Protein AF-A0A9P8IX43-F1 (afdb_monomer_lite)

Radius of gyration: 14.3 Å; chains: 1; bounding box: 35×28×41 Å

Structure (mmCIF, N/CA/C/O backbone):
data_AF-A0A9P8IX43-F1
#
_entry.id   AF-A0A9P8IX43-F1
#
loop_
_atom_site.group_PDB
_atom_site.id
_atom_site.type_symbol
_atom_site.label_atom_id
_atom_site.label_alt_id
_atom_site.label_comp_id
_atom_site.label_asym_id
_atom_site.label_entity_id
_atom_site.label_seq_id
_atom_site.pdbx_PDB_ins_code
_atom_site.Cartn_x
_atom_site.Cartn_y
_atom_site.Cartn_z
_atom_site.occupancy
_atom_site.B_iso_or_equiv
_atom_site.auth_seq_id
_atom_site.auth_comp_id
_atom_site.auth_asym_id
_atom_site.auth_atom_id
_atom_site.pdbx_PDB_model_num
ATOM 1 N N . MET A 1 1 ? 19.193 -0.678 25.151 1.00 37.88 1 MET A N 1
ATOM 2 C CA . MET A 1 1 ? 19.252 -0.295 23.727 1.00 37.88 1 MET A CA 1
ATOM 3 C C . MET A 1 1 ? 18.610 -1.418 22.921 1.00 37.88 1 MET A C 1
ATOM 5 O O . MET A 1 1 ? 19.338 -2.172 22.315 1.00 37.88 1 MET A O 1
ATOM 9 N N . ASP A 1 2 ? 17.284 -1.596 22.981 1.00 36.97 2 ASP A N 1
ATOM 10 C CA . ASP A 1 2 ? 16.592 -2.716 22.297 1.00 36.97 2 ASP A CA 1
ATOM 11 C C . ASP A 1 2 ? 15.068 -2.488 22.247 1.00 36.97 2 ASP A C 1
ATOM 13 O O . ASP A 1 2 ? 14.264 -3.309 22.683 1.00 36.97 2 ASP A O 1
ATOM 17 N N . SER A 1 3 ? 14.618 -1.315 21.800 1.00 32.97 3 SER A N 1
ATOM 18 C CA . SER A 1 3 ? 13.178 -1.013 21.814 1.00 32.97 3 SER A CA 1
ATOM 19 C C . SER A 1 3 ? 12.761 -0.137 20.646 1.00 32.97 3 SER A C 1
ATOM 21 O O . SER A 1 3 ? 12.361 1.003 20.834 1.00 32.97 3 SER A O 1
ATOM 23 N N . MET A 1 4 ? 12.856 -0.669 19.425 1.00 35.72 4 MET A N 1
ATOM 24 C CA . MET A 1 4 ? 12.025 -0.165 18.323 1.00 35.72 4 MET A CA 1
ATOM 25 C C . MET A 1 4 ? 11.835 -1.164 17.171 1.00 35.72 4 MET A C 1
ATOM 27 O O . MET A 1 4 ? 11.733 -0.783 16.011 1.00 35.72 4 MET A O 1
ATOM 31 N N . ARG A 1 5 ? 11.735 -2.464 17.476 1.00 47.03 5 ARG A N 1
ATOM 32 C CA . ARG A 1 5 ? 11.097 -3.408 16.549 1.00 47.03 5 ARG A CA 1
ATOM 33 C C . ARG A 1 5 ? 9.592 -3.251 16.737 1.00 47.03 5 ARG A C 1
ATOM 35 O O . ARG A 1 5 ? 9.024 -3.887 17.618 1.00 47.03 5 ARG A O 1
ATOM 42 N N . LYS A 1 6 ? 8.953 -2.352 15.980 1.00 54.94 6 LYS A N 1
ATOM 43 C CA . LYS A 1 6 ? 7.488 -2.364 15.866 1.00 54.94 6 LYS A CA 1
ATOM 44 C C . LYS A 1 6 ? 7.116 -3.726 15.288 1.00 54.94 6 LYS A C 1
ATOM 46 O O . LYS A 1 6 ? 7.449 -4.034 14.150 1.00 54.94 6 LYS A O 1
ATOM 51 N N . GLN A 1 7 ? 6.561 -4.568 16.147 1.00 62.84 7 GLN A N 1
ATOM 52 C CA . GLN A 1 7 ? 6.160 -5.928 15.838 1.00 62.84 7 GLN A CA 1
ATOM 53 C C . GLN A 1 7 ? 5.133 -5.862 14.705 1.00 62.84 7 GLN A C 1
ATOM 55 O O . GLN A 1 7 ? 4.161 -5.116 14.799 1.00 62.84 7 GLN A O 1
ATOM 60 N N . PHE A 1 8 ? 5.393 -6.574 13.608 1.00 74.25 8 PHE A N 1
ATOM 61 C CA . PHE A 1 8 ? 4.374 -6.799 12.592 1.00 74.25 8 PHE A CA 1
ATOM 62 C C . PHE A 1 8 ? 3.177 -7.467 13.272 1.00 74.25 8 PHE A C 1
ATOM 64 O O . PHE A 1 8 ? 3.356 -8.476 13.956 1.00 74.25 8 PHE A O 1
ATOM 71 N N . ASP A 1 9 ? 1.994 -6.889 13.093 1.00 80.31 9 ASP A N 1
ATOM 72 C CA . ASP A 1 9 ? 0.742 -7.479 13.546 1.00 80.31 9 ASP A CA 1
ATOM 73 C C . ASP A 1 9 ? 0.010 -8.035 12.327 1.00 80.31 9 ASP A C 1
ATOM 75 O O . ASP A 1 9 ? -0.197 -7.315 11.343 1.00 80.31 9 ASP A O 1
ATOM 79 N N . GLN A 1 10 ? -0.296 -9.328 12.365 1.00 85.56 10 GLN A N 1
ATOM 80 C CA . GLN A 1 10 ? -1.000 -10.015 11.289 1.00 85.56 10 GLN A CA 1
ATOM 81 C C . GLN A 1 10 ? -2.497 -9.720 11.409 1.00 85.56 10 GLN A C 1
ATOM 83 O O . GLN A 1 10 ? -3.023 -9.644 12.512 1.00 85.56 10 GLN A O 1
ATOM 88 N N . ASP A 1 11 ? -3.185 -9.564 10.278 1.00 90.94 11 ASP A N 1
ATOM 89 C CA . ASP A 1 11 ? -4.622 -9.269 10.213 1.00 90.94 11 ASP A CA 1
ATOM 90 C C . ASP A 1 11 ? -5.036 -7.892 10.765 1.00 90.94 11 ASP A C 1
ATOM 92 O O . ASP A 1 11 ? -6.224 -7.608 10.937 1.00 90.94 11 ASP A O 1
ATOM 96 N N . LEU A 1 12 ? -4.077 -6.986 10.964 1.00 92.31 12 LEU A N 1
ATOM 97 C CA . LEU A 1 12 ? -4.349 -5.595 11.302 1.00 92.31 12 LEU A CA 1
ATOM 98 C C . LEU A 1 12 ? -4.974 -4.874 10.101 1.00 92.31 12 LEU A C 1
ATOM 100 O O . LEU A 1 12 ? -4.434 -4.892 8.994 1.00 92.31 12 LEU A O 1
ATOM 104 N N . LEU A 1 13 ? -6.094 -4.186 10.332 1.00 94.38 13 LEU A N 1
ATOM 105 C CA . LEU A 1 13 ? -6.763 -3.374 9.319 1.00 94.38 13 LEU A CA 1
ATOM 106 C C . LEU A 1 13 ? -6.251 -1.927 9.353 1.00 94.38 13 LEU A C 1
ATOM 108 O O . LEU A 1 13 ? -6.585 -1.153 10.249 1.00 94.38 13 LEU A O 1
ATOM 112 N N . LEU A 1 14 ? -5.472 -1.551 8.343 1.00 93.56 14 LEU A N 1
ATOM 113 C CA . LEU A 1 14 ? -4.960 -0.198 8.141 1.00 93.56 14 LEU A CA 1
ATOM 114 C C . LEU A 1 14 ? -5.930 0.626 7.295 1.00 93.56 14 LEU A C 1
ATOM 116 O O . LEU A 1 14 ? -6.479 0.126 6.311 1.00 93.56 14 LEU A O 1
ATOM 120 N N . ASP A 1 15 ? -6.143 1.882 7.691 1.00 94.50 15 ASP A N 1
ATOM 121 C CA . ASP A 1 15 ? -7.042 2.837 7.018 1.00 94.50 15 ASP A CA 1
ATOM 122 C C . ASP A 1 15 ? -8.466 2.288 6.757 1.00 94.50 15 ASP A C 1
ATOM 124 O O . ASP A 1 15 ? -9.162 2.655 5.813 1.00 94.50 15 ASP A O 1
ATOM 128 N N . GLY A 1 16 ? -8.903 1.305 7.556 1.00 94.50 16 GLY A N 1
ATOM 129 C CA . GLY A 1 16 ? -10.172 0.605 7.330 1.00 94.50 16 GLY A CA 1
ATOM 130 C C . GLY A 1 16 ? -10.255 -0.159 5.995 1.00 94.50 16 GLY A C 1
ATOM 131 O O . GLY A 1 16 ? -11.355 -0.526 5.577 1.00 94.50 16 GLY A O 1
ATOM 132 N N . ARG A 1 17 ? -9.130 -0.374 5.296 1.00 96.81 17 ARG A N 1
ATOM 133 C CA . ARG A 1 17 ? -9.098 -0.878 3.913 1.00 96.81 17 ARG A CA 1
ATOM 134 C C . ARG A 1 17 ? -8.050 -1.957 3.650 1.00 96.81 17 ARG A C 1
ATOM 136 O O . ARG A 1 17 ? -8.302 -2.832 2.824 1.00 96.81 17 ARG A O 1
ATOM 143 N N . TYR A 1 18 ? -6.894 -1.904 4.298 1.00 97.31 18 TYR A N 1
ATOM 144 C CA . TYR A 1 18 ? -5.774 -2.791 3.990 1.00 97.31 18 TYR A CA 1
ATOM 145 C C . TYR A 1 18 ? -5.488 -3.734 5.152 1.00 97.31 18 TYR A C 1
ATOM 147 O O . TYR A 1 18 ? -5.034 -3.297 6.204 1.00 97.31 18 TYR A O 1
ATOM 155 N N . GLN A 1 19 ? -5.753 -5.024 4.965 1.00 97.38 19 GLN A N 1
ATOM 156 C CA . GLN A 1 19 ? -5.471 -6.058 5.960 1.00 97.38 19 GLN A CA 1
ATOM 157 C C . GLN A 1 19 ? -4.036 -6.560 5.798 1.00 97.38 19 GLN A C 1
ATOM 159 O O . GLN A 1 19 ? -3.674 -7.026 4.718 1.00 97.38 19 GLN A O 1
ATOM 164 N N . THR A 1 20 ? -3.219 -6.482 6.846 1.00 95.62 20 THR A N 1
ATOM 165 C CA . THR A 1 20 ? -1.842 -6.994 6.832 1.00 95.62 20 THR A CA 1
ATOM 166 C C . THR A 1 20 ? -1.813 -8.524 6.767 1.00 95.62 20 THR A C 1
ATOM 168 O O . THR A 1 20 ? -2.570 -9.202 7.455 1.00 95.62 20 THR A O 1
ATOM 171 N N . LEU A 1 21 ? -0.926 -9.088 5.943 1.00 95.44 21 LEU A N 1
ATOM 172 C CA . LEU A 1 21 ? -0.825 -10.536 5.722 1.00 95.44 21 LEU A CA 1
ATOM 173 C C . LEU A 1 21 ? 0.494 -11.111 6.234 1.00 95.44 21 LEU A C 1
ATOM 175 O O . LEU A 1 21 ? 0.504 -12.068 7.002 1.00 95.44 21 LEU A O 1
ATOM 179 N N . SER A 1 22 ? 1.619 -10.536 5.815 1.00 94.06 22 SER A N 1
ATOM 180 C CA . SER A 1 22 ? 2.942 -11.013 6.218 1.00 94.06 22 SER A CA 1
ATOM 181 C C . SER A 1 22 ? 4.003 -9.925 6.066 1.00 94.06 22 SER A C 1
ATOM 183 O O . SER A 1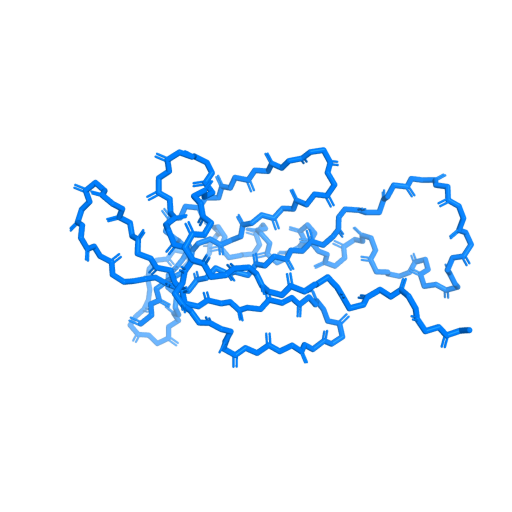 22 ? 3.875 -9.054 5.204 1.00 94.06 22 SER A O 1
ATOM 185 N N . PRO A 1 23 ? 5.082 -9.947 6.863 1.00 92.62 23 PRO A N 1
ATOM 186 C CA . PRO A 1 23 ? 6.218 -9.068 6.630 1.00 92.62 23 PRO A CA 1
ATOM 187 C C . PRO A 1 23 ? 6.950 -9.492 5.348 1.00 92.62 23 PRO A C 1
ATOM 189 O O . PRO A 1 23 ? 7.183 -10.678 5.121 1.00 92.62 23 PRO A O 1
ATOM 192 N N . LEU A 1 24 ? 7.341 -8.520 4.525 1.00 90.44 24 LEU A N 1
ATOM 193 C CA . LEU A 1 24 ? 8.160 -8.737 3.327 1.00 90.44 24 LEU A CA 1
ATOM 194 C C . LEU A 1 24 ? 9.610 -8.331 3.571 1.00 90.44 24 LEU A C 1
ATOM 196 O O . LEU A 1 24 ? 10.533 -9.030 3.162 1.00 90.44 24 LEU A O 1
ATOM 200 N N . ASN A 1 25 ? 9.821 -7.190 4.230 1.00 84.38 25 ASN A N 1
ATOM 201 C CA . ASN A 1 25 ? 11.158 -6.687 4.511 1.00 84.38 25 ASN A CA 1
ATOM 202 C C . ASN A 1 25 ? 11.173 -5.800 5.761 1.00 84.38 25 ASN A C 1
ATOM 204 O O . ASN A 1 25 ? 10.189 -5.140 6.096 1.00 84.38 25 ASN A O 1
ATOM 208 N N . HIS A 1 26 ? 12.319 -5.761 6.429 1.00 77.00 26 HIS A N 1
A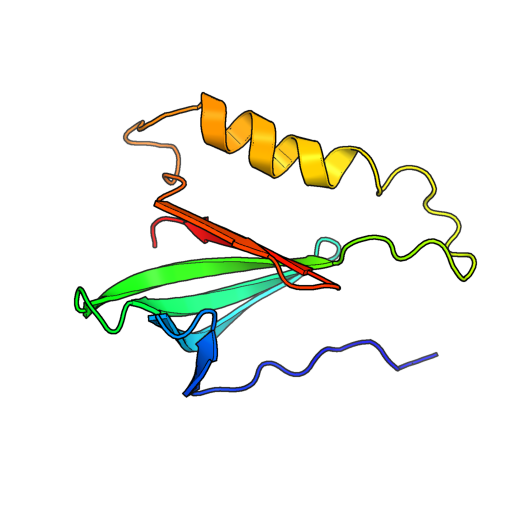TOM 209 C CA . HIS A 1 26 ? 12.596 -4.864 7.536 1.00 77.00 26 HIS A CA 1
ATOM 210 C C . HIS A 1 26 ? 14.018 -4.318 7.379 1.00 77.00 26 HIS A C 1
ATOM 212 O O . HIS A 1 26 ? 14.998 -5.015 7.648 1.00 77.00 26 HIS A O 1
ATOM 218 N N . GLY A 1 27 ? 14.127 -3.061 6.953 1.00 68.00 27 GLY A N 1
ATOM 219 C CA . GLY A 1 27 ? 15.403 -2.390 6.714 1.00 68.00 27 GLY A CA 1
ATOM 220 C C . GLY A 1 27 ? 15.568 -1.124 7.549 1.00 68.00 27 GLY A C 1
ATOM 221 O O . GLY A 1 27 ? 14.700 -0.746 8.333 1.00 68.00 27 GLY A O 1
ATOM 222 N N . SER A 1 28 ? 16.677 -0.422 7.328 1.00 67.19 28 SER A N 1
ATOM 223 C CA . SER A 1 28 ? 17.005 0.852 7.989 1.00 67.19 28 SER A CA 1
ATOM 224 C C . SER A 1 28 ? 15.959 1.954 7.759 1.00 67.19 28 SER A C 1
ATOM 226 O O . SER A 1 28 ? 15.887 2.912 8.525 1.00 67.19 28 SER A O 1
ATOM 228 N N . PHE A 1 29 ? 15.159 1.823 6.698 1.00 66.69 29 PHE A N 1
ATOM 229 C CA . PHE A 1 29 ? 14.212 2.834 6.221 1.00 66.69 29 PHE A CA 1
ATOM 230 C C . PHE A 1 29 ? 12.751 2.544 6.590 1.00 66.69 29 PHE A C 1
ATOM 232 O O . PHE A 1 29 ? 11.873 3.323 6.231 1.00 66.69 29 PHE A O 1
ATOM 239 N N . GLY A 1 30 ? 12.482 1.447 7.302 1.00 74.69 30 GLY A N 1
ATOM 240 C CA . GLY A 1 30 ? 11.133 1.069 7.716 1.00 74.69 30 GLY A CA 1
ATOM 241 C C . GLY A 1 30 ? 10.798 -0.391 7.433 1.00 74.69 30 GLY A C 1
ATOM 242 O O . GLY A 1 30 ? 11.662 -1.210 7.102 1.00 74.69 30 GLY A O 1
ATOM 243 N N . MET A 1 31 ? 9.512 -0.704 7.581 1.00 85.81 31 MET A N 1
ATOM 244 C CA . MET A 1 31 ? 8.965 -2.047 7.409 1.00 85.81 31 MET A CA 1
ATOM 245 C C . MET A 1 31 ? 8.093 -2.097 6.160 1.00 85.81 31 MET A C 1
ATOM 247 O O . MET A 1 31 ? 7.269 -1.211 5.942 1.00 85.81 31 MET A O 1
ATOM 251 N N . VAL A 1 32 ? 8.261 -3.151 5.367 1.00 91.06 32 VAL A N 1
ATOM 252 C CA . VAL A 1 32 ? 7.410 -3.460 4.217 1.00 91.06 32 VAL A CA 1
ATOM 253 C C . VAL A 1 32 ? 6.664 -4.746 4.518 1.00 91.06 32 VAL A C 1
ATOM 255 O O . VAL A 1 32 ? 7.270 -5.728 4.951 1.00 91.06 32 VAL A O 1
ATOM 258 N N . PHE A 1 33 ? 5.361 -4.760 4.284 1.00 93.94 33 PHE A N 1
ATOM 259 C CA . PHE A 1 33 ? 4.530 -5.940 4.482 1.00 93.94 33 PHE A CA 1
ATOM 260 C C . PHE A 1 33 ? 3.549 -6.124 3.333 1.00 93.94 33 PHE A C 1
ATOM 262 O O . PHE A 1 33 ? 3.134 -5.171 2.678 1.00 93.94 33 PHE A O 1
ATOM 269 N N . LEU A 1 34 ? 3.196 -7.380 3.097 1.00 96.81 34 LEU A N 1
ATOM 270 C CA . LEU A 1 34 ? 2.134 -7.776 2.201 1.00 96.81 34 LEU A CA 1
ATOM 271 C C . LEU A 1 34 ? 0.802 -7.453 2.870 1.00 96.81 34 LEU A C 1
ATOM 273 O O . LEU A 1 34 ? 0.620 -7.721 4.060 1.00 96.81 34 LEU A O 1
ATOM 277 N N . ALA A 1 35 ? -0.132 -6.905 2.109 1.00 97.75 35 ALA A N 1
ATOM 278 C CA . ALA A 1 35 ? -1.475 -6.617 2.569 1.00 97.75 35 ALA A CA 1
ATOM 279 C C . ALA A 1 35 ? -2.511 -6.943 1.491 1.00 97.75 35 ALA A C 1
ATOM 281 O O . ALA A 1 35 ? -2.197 -7.102 0.310 1.00 97.75 35 ALA A O 1
ATOM 282 N N . LYS A 1 36 ? -3.769 -7.033 1.910 1.00 98.06 36 LYS A N 1
ATOM 283 C CA . LYS A 1 36 ? -4.921 -7.225 1.037 1.00 98.06 36 LYS A CA 1
ATOM 284 C C . LYS A 1 36 ? -5.841 -6.020 1.114 1.00 98.06 36 LYS A C 1
ATOM 286 O O . LYS A 1 36 ? -6.265 -5.626 2.198 1.00 98.06 36 LYS A O 1
ATOM 291 N N . ASN A 1 37 ? -6.183 -5.453 -0.034 1.00 97.69 37 ASN A N 1
ATOM 292 C CA . ASN A 1 37 ? -7.232 -4.452 -0.136 1.00 97.69 37 ASN A CA 1
ATOM 293 C C . ASN A 1 37 ? -8.591 -5.141 0.007 1.00 97.69 37 ASN A C 1
ATOM 295 O O . ASN A 1 37 ? -9.061 -5.792 -0.924 1.00 97.69 37 ASN A O 1
ATOM 299 N N . VAL A 1 38 ? -9.245 -4.992 1.157 1.00 97.12 38 VAL A N 1
ATOM 300 C CA . VAL A 1 38 ? -10.485 -5.729 1.465 1.00 97.12 38 VAL A CA 1
ATOM 301 C C . VAL A 1 38 ? -11.661 -5.326 0.571 1.00 97.12 38 VAL A C 1
ATOM 303 O O . VAL A 1 38 ? -12.656 -6.039 0.505 1.00 97.12 38 VAL A O 1
ATOM 306 N N . LYS A 1 39 ? -11.561 -4.185 -0.126 1.00 96.44 39 LYS A N 1
ATOM 307 C CA . LYS A 1 39 ? -12.602 -3.700 -1.043 1.00 96.44 39 LYS A CA 1
ATOM 308 C C . LYS A 1 39 ? -12.476 -4.283 -2.449 1.00 96.44 39 LYS A C 1
ATOM 310 O O . LYS A 1 39 ? -13.489 -4.469 -3.112 1.00 96.44 39 LYS A O 1
ATOM 315 N N . THR A 1 40 ? -11.251 -4.513 -2.921 1.00 96.81 40 THR A N 1
ATOM 316 C CA . THR A 1 40 ? -10.977 -4.944 -4.306 1.00 96.81 40 THR A CA 1
ATOM 317 C C . THR A 1 40 ? -10.416 -6.357 -4.401 1.00 96.81 40 THR A C 1
ATOM 319 O O . THR A 1 40 ? -10.192 -6.844 -5.502 1.00 96.81 40 THR A O 1
ATOM 322 N N . ASP A 1 41 ? -10.156 -6.995 -3.261 1.00 96.75 41 ASP A N 1
ATOM 323 C CA . ASP A 1 41 ? -9.457 -8.274 -3.130 1.00 96.75 41 ASP A CA 1
ATOM 324 C C . ASP A 1 41 ? -7.991 -8.262 -3.608 1.00 96.75 41 ASP A C 1
ATOM 326 O O . ASP A 1 41 ? -7.312 -9.284 -3.544 1.00 96.75 41 ASP A O 1
ATOM 330 N N . ALA A 1 42 ? -7.473 -7.105 -4.035 1.00 97.38 42 ALA A N 1
ATOM 331 C CA . ALA A 1 42 ? -6.127 -6.974 -4.578 1.00 97.38 42 ALA A CA 1
ATOM 332 C C . ALA A 1 42 ? -5.050 -7.144 -3.498 1.00 97.38 42 ALA A C 1
ATOM 334 O O . ALA A 1 42 ? -5.135 -6.559 -2.414 1.00 97.38 42 ALA A O 1
ATOM 335 N N . THR A 1 43 ? -4.008 -7.904 -3.823 1.00 98.06 43 THR A N 1
ATOM 336 C CA . THR A 1 43 ? -2.783 -7.993 -3.027 1.00 98.06 43 THR A CA 1
ATOM 337 C C . THR A 1 43 ? -1.882 -6.800 -3.333 1.00 98.06 43 THR A C 1
ATOM 339 O O . THR A 1 43 ? -1.720 -6.427 -4.489 1.00 98.06 43 THR A O 1
ATOM 342 N N . VAL A 1 44 ? -1.326 -6.186 -2.290 1.00 97.81 44 VAL A N 1
ATOM 343 C CA . VAL A 1 44 ? -0.467 -4.998 -2.377 1.00 97.81 44 VAL A CA 1
ATOM 344 C C . VAL A 1 44 ? 0.700 -5.124 -1.404 1.00 97.81 44 VAL A C 1
ATOM 346 O O . VAL A 1 44 ? 0.606 -5.839 -0.404 1.00 97.81 44 VAL A O 1
ATOM 349 N N . ALA A 1 45 ? 1.782 -4.394 -1.653 1.00 96.88 45 ALA A N 1
ATOM 350 C CA . ALA A 1 45 ? 2.824 -4.174 -0.661 1.00 96.88 45 ALA A CA 1
ATOM 351 C C . ALA A 1 45 ? 2.621 -2.805 -0.011 1.00 96.88 45 ALA A C 1
ATOM 353 O O . ALA A 1 45 ? 2.272 -1.830 -0.673 1.00 96.88 45 ALA A O 1
ATOM 354 N N . ILE A 1 46 ? 2.827 -2.724 1.300 1.00 95.25 46 ILE A N 1
ATOM 355 C CA . ILE A 1 46 ? 2.725 -1.474 2.047 1.00 95.25 46 ILE A CA 1
ATOM 356 C C . ILE A 1 46 ? 4.049 -1.210 2.740 1.00 95.25 46 ILE A C 1
ATOM 358 O O . ILE A 1 46 ? 4.497 -2.002 3.572 1.00 95.25 46 ILE A O 1
ATOM 362 N N . LYS A 1 47 ? 4.666 -0.079 2.401 1.00 91.94 47 LYS A N 1
ATOM 363 C CA . LYS A 1 47 ? 5.858 0.435 3.074 1.00 91.94 47 LYS A CA 1
ATOM 364 C C . LYS A 1 47 ? 5.435 1.431 4.146 1.00 91.94 47 LYS A C 1
ATOM 366 O O . LYS A 1 47 ? 4.774 2.421 3.851 1.00 91.94 47 LYS A O 1
ATOM 371 N N . CYS A 1 48 ? 5.824 1.166 5.387 1.00 88.19 48 CYS A N 1
ATOM 372 C CA . CYS A 1 48 ? 5.588 2.035 6.533 1.00 88.19 48 CYS A CA 1
ATOM 373 C C . CYS A 1 48 ? 6.848 2.843 6.854 1.00 88.19 48 CYS A C 1
ATOM 375 O O . CYS A 1 48 ? 7.909 2.277 7.136 1.00 88.19 48 CYS A O 1
ATOM 377 N N . ILE A 1 49 ? 6.703 4.166 6.843 1.00 83.75 49 ILE A N 1
ATOM 378 C CA . ILE A 1 49 ? 7.765 5.142 7.066 1.00 83.75 49 ILE A CA 1
ATOM 379 C C . ILE A 1 49 ? 7.439 5.940 8.330 1.00 83.75 49 ILE A C 1
ATOM 381 O O . ILE A 1 49 ? 6.340 6.464 8.475 1.00 83.75 49 ILE A O 1
ATOM 385 N N . ILE A 1 50 ? 8.387 6.042 9.265 1.00 77.62 50 ILE A N 1
ATOM 386 C CA . ILE A 1 50 ? 8.196 6.773 10.529 1.00 77.62 50 ILE A CA 1
ATOM 387 C C . ILE A 1 50 ? 8.403 8.277 10.298 1.00 77.62 50 ILE A C 1
ATOM 389 O O . ILE A 1 50 ? 9.465 8.690 9.813 1.00 77.62 50 ILE A O 1
ATOM 393 N N . LYS A 1 51 ? 7.423 9.089 10.710 1.00 76.19 51 LYS A N 1
ATOM 394 C CA . LYS A 1 51 ? 7.518 10.553 10.746 1.00 76.19 51 LYS A CA 1
ATOM 395 C C . LYS A 1 51 ? 8.426 10.976 11.899 1.00 76.19 51 LYS A C 1
ATOM 397 O O . LYS A 1 51 ? 8.241 10.531 13.033 1.00 76.19 51 LYS A O 1
ATOM 402 N N . SER A 1 52 ? 9.409 11.832 11.620 1.00 68.31 52 SER A N 1
ATOM 403 C CA . SER A 1 52 ? 10.261 12.410 12.664 1.00 68.31 52 SER A CA 1
ATOM 404 C C . SER A 1 52 ? 9.405 13.312 13.553 1.00 68.31 52 SER A C 1
ATOM 406 O O . SER A 1 52 ? 9.055 14.427 13.178 1.00 68.31 52 SER A O 1
ATOM 408 N N . SER A 1 53 ? 9.003 12.802 14.714 1.00 53.94 53 SER A N 1
ATOM 409 C CA . SER A 1 53 ? 8.364 13.616 15.745 1.00 53.94 53 SER A CA 1
ATOM 410 C C . SER A 1 53 ? 9.492 14.411 16.397 1.00 53.94 53 SER A C 1
ATOM 412 O O . SER A 1 53 ? 10.457 13.805 16.843 1.00 53.94 53 SER A O 1
ATOM 414 N N . GLY A 1 54 ? 9.430 15.744 16.384 1.00 50.50 54 GLY A N 1
ATOM 415 C CA . GLY A 1 54 ? 10.530 16.655 16.744 1.00 50.50 54 GLY A CA 1
ATOM 416 C C . GLY A 1 54 ? 11.009 16.636 18.206 1.00 50.50 54 GLY A C 1
ATOM 417 O O . GLY A 1 54 ? 11.361 17.683 18.739 1.00 50.50 54 GLY A O 1
ATOM 418 N N . SER A 1 55 ? 11.034 15.484 18.871 1.00 45.88 55 SER A N 1
ATOM 419 C CA . SER A 1 55 ? 11.606 15.304 20.197 1.00 45.88 55 SER A CA 1
ATOM 420 C C . SER A 1 55 ? 12.504 14.066 20.206 1.00 45.88 55 SER A C 1
ATOM 422 O O . SER A 1 55 ? 12.089 12.982 19.810 1.00 45.88 55 SER A O 1
ATOM 424 N N . GLU A 1 56 ? 13.727 14.280 20.689 1.00 43.94 56 GLU A N 1
ATOM 425 C CA . GLU A 1 56 ? 14.746 13.284 21.049 1.00 43.94 56 GLU A CA 1
ATOM 426 C C . GLU A 1 56 ? 15.698 12.819 19.928 1.00 43.94 56 GLU A C 1
ATOM 428 O O . GLU A 1 56 ? 15.592 11.753 19.328 1.00 43.94 56 GLU A O 1
ATOM 433 N N . THR A 1 57 ? 16.711 13.665 19.703 1.00 42.59 57 THR A N 1
ATOM 434 C CA . THR A 1 57 ? 18.135 13.279 19.615 1.00 42.59 57 THR A CA 1
ATOM 435 C C . THR A 1 57 ? 18.441 11.929 18.957 1.00 42.59 57 THR A C 1
ATOM 437 O O . THR A 1 57 ? 19.011 11.034 19.579 1.00 42.59 57 THR A O 1
ATOM 440 N N . CYS A 1 58 ? 18.151 11.800 17.666 1.00 40.72 58 CYS A N 1
ATOM 441 C CA . CYS A 1 58 ? 18.889 10.882 16.803 1.00 40.72 58 CYS A CA 1
ATOM 442 C C . CYS A 1 58 ? 19.857 11.724 15.957 1.00 40.72 58 CYS A C 1
ATOM 444 O O . CYS A 1 58 ? 19.409 12.688 15.335 1.00 40.72 58 CYS A O 1
ATOM 446 N N . PRO A 1 59 ? 21.166 11.409 15.899 1.00 38.91 59 PRO A N 1
ATOM 447 C CA . PRO A 1 59 ? 22.176 12.189 15.169 1.00 38.91 59 PRO A CA 1
ATOM 448 C C . PRO A 1 59 ? 22.062 12.039 13.639 1.00 38.91 59 PRO A C 1
ATOM 450 O O . PRO A 1 59 ? 23.046 12.103 12.911 1.00 38.91 59 PRO A O 1
ATOM 453 N N . THR A 1 60 ? 20.850 11.835 13.135 1.00 43.47 60 THR A N 1
ATOM 454 C CA . THR A 1 60 ? 20.528 11.654 11.724 1.00 43.47 60 THR A CA 1
ATOM 455 C C . THR A 1 60 ? 19.579 12.769 11.303 1.00 43.47 60 THR A C 1
ATOM 457 O O . THR A 1 60 ? 18.490 12.531 10.794 1.00 43.47 60 THR A O 1
ATOM 460 N N . ALA A 1 61 ? 20.019 14.015 11.491 1.00 41.88 61 ALA A N 1
ATOM 461 C CA . ALA A 1 61 ? 19.374 15.218 10.955 1.00 41.88 61 ALA A CA 1
ATOM 462 C C . ALA A 1 61 ? 19.328 15.254 9.405 1.00 41.88 61 ALA A C 1
ATOM 464 O O . ALA A 1 61 ? 18.890 16.238 8.828 1.00 41.88 61 ALA A O 1
ATOM 465 N N . ILE A 1 62 ? 19.764 14.175 8.746 1.00 45.34 62 ILE A N 1
ATOM 466 C CA . ILE A 1 62 ? 19.730 13.955 7.296 1.00 45.34 62 ILE A CA 1
ATOM 467 C C . ILE A 1 62 ? 18.475 13.147 6.888 1.00 45.34 62 ILE A C 1
ATOM 469 O O . ILE A 1 62 ? 18.035 13.232 5.758 1.00 45.34 62 ILE A O 1
ATOM 473 N N . ALA A 1 63 ? 17.820 12.413 7.800 1.00 45.38 63 ALA A N 1
ATOM 474 C CA . ALA A 1 63 ? 16.770 11.446 7.434 1.00 45.38 63 ALA A CA 1
ATOM 475 C C . ALA A 1 63 ? 15.334 12.007 7.356 1.00 45.38 63 ALA A C 1
ATOM 477 O O . ALA A 1 63 ? 14.391 11.233 7.176 1.00 45.38 63 ALA A O 1
ATOM 478 N N . VAL A 1 64 ? 15.142 13.311 7.583 1.00 47.53 64 VAL A N 1
ATOM 479 C CA . VAL A 1 64 ? 13.800 13.924 7.632 1.00 47.53 64 VAL A CA 1
ATOM 480 C C . VAL A 1 64 ? 13.366 14.446 6.259 1.00 47.53 64 VAL A C 1
ATOM 482 O O . VAL A 1 64 ? 12.169 14.487 5.998 1.00 47.53 64 VAL A O 1
ATOM 485 N N . ASP A 1 65 ? 14.318 14.766 5.379 1.00 48.47 65 ASP A N 1
ATOM 486 C CA . ASP A 1 65 ? 14.046 15.277 4.029 1.00 48.47 65 ASP A CA 1
ATOM 487 C C . ASP A 1 65 ? 13.861 14.130 3.011 1.00 48.47 65 ASP A C 1
ATOM 489 O O . ASP A 1 65 ? 12.874 14.092 2.280 1.00 48.47 65 ASP A O 1
ATOM 493 N N . ASP A 1 66 ? 14.696 13.084 3.093 1.00 53.94 66 ASP A N 1
ATOM 494 C CA . ASP A 1 66 ? 14.688 11.934 2.164 1.00 53.94 66 ASP A CA 1
ATOM 495 C C . ASP A 1 66 ? 13.361 11.138 2.121 1.00 53.94 66 ASP A C 1
ATOM 497 O O . ASP A 1 66 ? 13.093 10.380 1.189 1.00 53.94 66 ASP A O 1
ATOM 501 N N . ARG A 1 67 ? 12.518 11.237 3.158 1.00 61.62 67 ARG A N 1
ATOM 502 C CA . ARG A 1 67 ? 11.298 10.412 3.296 1.00 61.62 67 ARG A CA 1
ATOM 503 C C . ARG A 1 67 ? 10.068 11.034 2.646 1.00 61.62 67 ARG A C 1
ATOM 505 O O . ARG A 1 67 ? 9.192 10.300 2.194 1.00 61.62 67 ARG A O 1
ATOM 512 N N . SER A 1 68 ? 10.022 12.362 2.589 1.00 67.12 68 SER A N 1
ATOM 513 C CA . SER A 1 68 ? 9.062 13.096 1.761 1.00 67.12 68 SER A CA 1
ATOM 514 C C . SER A 1 68 ? 9.419 12.929 0.284 1.00 67.12 68 SER A C 1
ATOM 516 O O . SER A 1 68 ? 8.530 12.759 -0.546 1.00 67.12 68 SER A O 1
ATOM 518 N N . GLU A 1 69 ? 10.718 12.870 -0.021 1.00 80.12 69 GLU A N 1
ATOM 519 C CA . GLU A 1 69 ? 11.231 12.698 -1.378 1.00 80.12 69 GLU A CA 1
ATOM 520 C C . GLU A 1 69 ? 10.744 11.393 -2.027 1.00 80.12 69 GLU A C 1
ATOM 522 O O . GLU A 1 69 ? 10.327 11.405 -3.180 1.00 80.12 69 GLU A O 1
ATOM 527 N N . GLU A 1 70 ? 10.713 10.270 -1.300 1.00 83.88 70 GLU A N 1
ATOM 528 C CA . GLU A 1 70 ? 10.213 9.005 -1.860 1.00 83.88 70 GLU A CA 1
ATOM 529 C C . GLU A 1 70 ? 8.743 9.104 -2.285 1.00 83.88 70 GLU A C 1
ATOM 531 O O . GLU A 1 70 ? 8.390 8.691 -3.390 1.00 83.88 70 GLU A O 1
ATOM 536 N N . LEU A 1 71 ? 7.892 9.689 -1.435 1.00 86.50 71 LEU A N 1
ATOM 537 C CA . LEU A 1 71 ? 6.487 9.911 -1.764 1.00 86.50 71 LEU A CA 1
ATOM 538 C C . LEU A 1 71 ? 6.347 10.855 -2.964 1.00 86.50 71 LEU A C 1
ATOM 540 O O . LEU A 1 71 ? 5.583 10.566 -3.889 1.00 86.50 71 LEU A O 1
ATOM 544 N N . GLU A 1 72 ? 7.078 11.970 -2.961 1.00 88.31 72 GLU A N 1
ATOM 545 C CA . GLU A 1 72 ? 7.023 12.964 -4.030 1.00 88.31 72 GLU A CA 1
ATOM 546 C C . GLU A 1 72 ? 7.512 12.389 -5.359 1.00 88.31 72 GLU A C 1
ATOM 548 O O . GLU A 1 72 ? 6.782 12.451 -6.349 1.00 88.31 72 GLU A O 1
ATOM 553 N N . ILE A 1 73 ? 8.697 11.777 -5.396 1.00 89.56 73 ILE A N 1
ATOM 554 C CA . ILE A 1 73 ? 9.254 11.158 -6.602 1.00 89.56 73 ILE A CA 1
ATOM 555 C C . ILE A 1 73 ? 8.294 10.098 -7.129 1.00 89.56 73 ILE A C 1
ATOM 557 O O . ILE A 1 73 ? 7.949 10.115 -8.311 1.00 89.56 73 ILE A O 1
ATOM 561 N N . HIS A 1 74 ? 7.832 9.185 -6.272 1.00 90.44 74 HIS A N 1
ATOM 562 C CA . HIS A 1 74 ? 7.010 8.066 -6.722 1.00 90.44 74 HIS A CA 1
ATOM 563 C C . HIS A 1 74 ? 5.651 8.527 -7.255 1.00 90.44 74 HIS A C 1
ATOM 565 O O . HIS A 1 74 ? 5.188 8.015 -8.274 1.00 90.44 74 HIS A O 1
ATOM 571 N N . SER A 1 75 ? 5.071 9.568 -6.652 1.00 88.00 75 SER A N 1
ATOM 572 C CA . SER A 1 75 ? 3.847 10.205 -7.156 1.00 88.00 75 SER A CA 1
ATOM 573 C C . SER A 1 75 ? 4.031 10.833 -8.545 1.00 88.00 75 SER A C 1
ATOM 575 O O . SER A 1 75 ? 3.083 10.866 -9.328 1.00 88.00 75 SER A O 1
ATOM 577 N N . HIS A 1 76 ? 5.239 11.300 -8.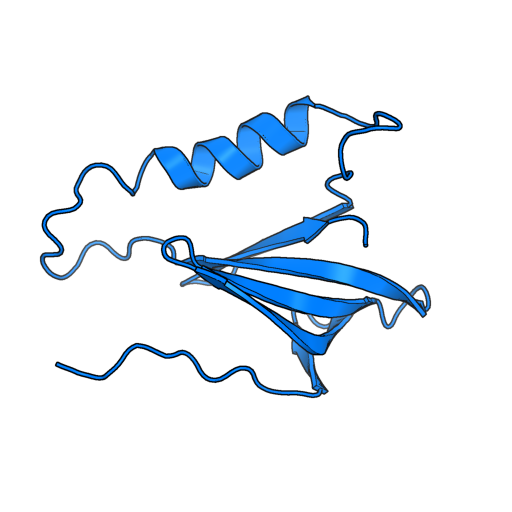884 1.00 91.31 76 HIS A N 1
ATO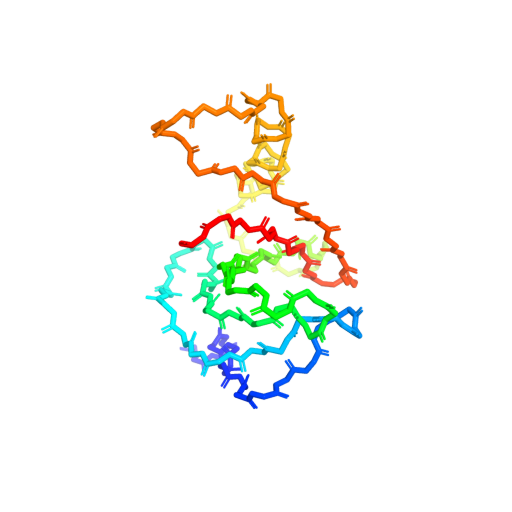M 578 C CA . HIS A 1 76 ? 5.546 11.888 -10.194 1.00 91.31 76 HIS A CA 1
ATOM 579 C C . HIS A 1 76 ? 5.954 10.862 -11.265 1.00 91.31 76 HIS A C 1
ATOM 581 O O . HIS A 1 76 ? 5.860 11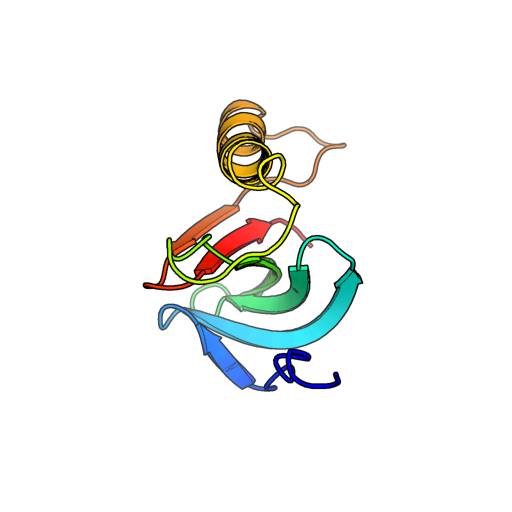.170 -12.453 1.00 91.31 76 HIS A O 1
ATOM 587 N N . LEU A 1 77 ? 6.392 9.654 -10.885 1.00 90.44 77 LEU A N 1
ATOM 588 C CA . LEU A 1 77 ? 6.844 8.624 -11.836 1.00 90.44 77 LEU A CA 1
ATOM 589 C C . LEU A 1 77 ? 5.715 8.079 -12.729 1.00 90.44 77 LEU A C 1
ATOM 591 O O . LEU A 1 77 ? 5.986 7.607 -13.835 1.00 90.44 77 LEU A O 1
ATOM 595 N N . GLY A 1 78 ? 4.460 8.158 -12.280 1.00 88.31 78 GLY A N 1
ATOM 596 C CA . GLY A 1 78 ? 3.319 7.592 -12.999 1.00 88.31 78 GLY A CA 1
ATOM 597 C C . GLY A 1 78 ? 3.398 6.064 -13.116 1.00 88.31 78 GLY A C 1
ATOM 598 O O . GLY A 1 78 ? 4.003 5.395 -12.282 1.00 88.31 78 GLY A O 1
ATOM 599 N N . SER A 1 79 ? 2.764 5.500 -14.149 1.00 91.69 79 SER A N 1
ATOM 600 C CA . SER A 1 79 ? 2.775 4.053 -14.399 1.00 91.69 79 SER A CA 1
ATOM 601 C C . SER A 1 79 ? 3.804 3.690 -15.468 1.00 91.69 79 SER A C 1
ATOM 603 O O . SER A 1 79 ? 3.811 4.267 -16.557 1.00 91.69 79 SER A O 1
ATOM 605 N N . HIS A 1 80 ? 4.658 2.711 -15.167 1.00 95.00 80 HIS A N 1
ATOM 606 C CA . HIS A 1 80 ? 5.666 2.200 -16.090 1.00 95.00 80 HIS A CA 1
ATOM 607 C C . HIS A 1 80 ? 5.833 0.682 -15.903 1.00 95.00 80 HIS A C 1
ATOM 609 O O . HIS A 1 80 ? 5.939 0.229 -14.769 1.00 95.00 80 HIS A O 1
ATOM 615 N N . PRO A 1 81 ? 5.951 -0.128 -16.973 1.00 94.56 81 PRO A N 1
ATOM 616 C CA . PRO A 1 81 ? 5.989 -1.597 -16.879 1.00 94.56 81 PRO A CA 1
ATOM 617 C C . PRO A 1 81 ? 7.178 -2.181 -16.094 1.00 94.56 81 PRO A C 1
ATOM 619 O O . PRO A 1 81 ? 7.216 -3.378 -15.828 1.00 94.56 81 PRO A O 1
ATOM 622 N N . ASN A 1 82 ? 8.180 -1.364 -15.763 1.00 95.81 82 ASN A N 1
ATOM 623 C CA . ASN A 1 82 ? 9.371 -1.778 -15.010 1.00 95.81 82 ASN A CA 1
ATOM 624 C C . ASN A 1 82 ? 9.579 -0.999 -13.705 1.00 95.81 82 ASN A C 1
ATOM 626 O O . ASN A 1 82 ? 10.653 -1.086 -13.115 1.00 95.81 82 ASN A O 1
ATOM 630 N N . ILE A 1 83 ? 8.591 -0.213 -13.280 1.00 94.19 83 ILE A N 1
ATOM 631 C CA . ILE A 1 83 ? 8.619 0.516 -12.013 1.00 94.19 83 ILE A CA 1
ATOM 632 C C . ILE A 1 83 ? 7.316 0.179 -11.301 1.00 94.19 83 ILE A C 1
ATOM 634 O O . ILE A 1 83 ? 6.247 0.385 -11.865 1.00 94.19 83 ILE A O 1
ATOM 638 N N . VAL A 1 84 ? 7.407 -0.341 -10.077 1.00 94.00 84 VAL A N 1
ATOM 639 C CA . VAL A 1 84 ? 6.215 -0.620 -9.265 1.00 94.00 84 VAL A CA 1
ATOM 640 C C . VAL A 1 84 ? 5.382 0.646 -9.132 1.00 94.00 84 VAL A C 1
ATOM 642 O O . VAL A 1 84 ? 5.927 1.713 -8.857 1.00 94.00 84 VAL A O 1
ATOM 645 N N . SER A 1 85 ? 4.074 0.554 -9.344 1.00 94.94 85 SER A N 1
ATOM 646 C CA . SER A 1 85 ? 3.210 1.735 -9.287 1.00 94.94 85 SER A CA 1
ATOM 647 C C . SER A 1 85 ? 2.860 2.096 -7.841 1.00 94.94 85 SER A C 1
ATOM 649 O O . SER A 1 85 ? 2.600 1.211 -7.022 1.00 94.94 85 SER A O 1
ATOM 651 N N . LEU A 1 86 ? 2.806 3.395 -7.533 1.00 95.38 86 LEU A N 1
ATOM 652 C CA . LEU A 1 86 ? 2.183 3.899 -6.309 1.00 95.38 86 LEU A CA 1
ATOM 653 C C . LEU A 1 86 ? 0.663 3.888 -6.502 1.00 95.38 86 LEU A C 1
ATOM 655 O O . LEU A 1 86 ? 0.143 4.553 -7.395 1.00 95.38 86 LEU A O 1
ATOM 659 N N . LEU A 1 87 ? -0.042 3.097 -5.698 1.00 95.25 87 LEU A N 1
ATOM 660 C CA . LEU A 1 87 ? -1.480 2.863 -5.840 1.00 95.25 87 LEU A CA 1
ATOM 661 C C . LEU A 1 87 ? -2.313 3.764 -4.929 1.00 95.25 87 LEU A C 1
ATOM 663 O O . LEU A 1 87 ? -3.417 4.162 -5.297 1.00 95.25 87 LEU A O 1
ATOM 667 N N . ASP A 1 88 ? -1.818 4.020 -3.720 1.00 95.19 88 ASP A N 1
ATOM 668 C CA . ASP A 1 88 ? -2.522 4.770 -2.683 1.00 95.19 88 ASP A CA 1
ATOM 669 C C . ASP A 1 88 ? -1.535 5.229 -1.605 1.00 95.19 88 ASP A C 1
ATOM 671 O O . ASP A 1 88 ? -0.459 4.642 -1.441 1.00 95.19 88 ASP A O 1
ATOM 675 N N . THR A 1 89 ? -1.905 6.254 -0.844 1.00 93.94 89 THR A N 1
ATOM 676 C CA . THR A 1 89 ? -1.107 6.754 0.277 1.00 93.94 89 THR A CA 1
ATOM 677 C C . THR A 1 89 ? -2.009 7.202 1.409 1.00 93.94 89 THR A C 1
ATOM 679 O O . THR A 1 89 ? -3.069 7.788 1.201 1.00 93.94 89 THR A O 1
ATOM 682 N N . PHE A 1 90 ? -1.592 6.913 2.635 1.00 94.12 90 PHE A N 1
ATOM 683 C CA . PHE A 1 90 ? -2.307 7.367 3.821 1.00 94.12 90 PHE A CA 1
ATOM 684 C C . PHE A 1 90 ? -1.343 7.560 4.977 1.00 94.12 90 PHE A C 1
ATOM 686 O O . PHE A 1 90 ? -0.222 7.046 4.992 1.00 94.12 90 PHE A O 1
ATOM 693 N N . GLU A 1 91 ? -1.780 8.321 5.971 1.00 90.25 91 GLU A N 1
ATOM 694 C CA . GLU A 1 91 ? -0.920 8.720 7.067 1.00 90.25 91 GLU A CA 1
ATOM 695 C C . GLU A 1 91 ? -1.623 8.612 8.414 1.00 90.25 91 GLU A C 1
ATOM 697 O O . GLU A 1 91 ? -2.830 8.790 8.546 1.00 90.25 91 GLU A O 1
ATOM 702 N N . THR A 1 92 ? -0.820 8.358 9.437 1.00 86.38 92 THR A N 1
ATOM 703 C CA . THR A 1 92 ? -1.189 8.503 10.844 1.00 86.38 92 THR A CA 1
ATOM 704 C C . THR A 1 92 ? -0.382 9.651 11.445 1.00 86.38 92 THR A C 1
ATOM 706 O O . THR A 1 92 ? 0.448 10.274 10.773 1.00 86.38 92 THR A O 1
ATOM 709 N N . GLU A 1 93 ? -0.577 9.912 12.735 1.00 83.38 93 GLU A N 1
ATOM 710 C CA . GLU A 1 93 ? 0.222 10.889 13.479 1.00 83.38 93 GLU A CA 1
ATOM 711 C C . GLU A 1 93 ? 1.731 10.597 13.391 1.00 83.38 93 GLU A C 1
ATOM 713 O O . GLU A 1 93 ? 2.538 11.512 13.248 1.00 83.38 93 GLU A O 1
ATOM 718 N N . HIS A 1 94 ? 2.117 9.317 13.399 1.00 80.62 94 HIS A N 1
ATOM 719 C CA . HIS A 1 94 ? 3.522 8.908 13.507 1.00 80.62 94 HIS A CA 1
ATOM 720 C C . HIS A 1 94 ? 4.087 8.222 12.260 1.00 80.62 94 HIS A C 1
ATOM 722 O O . HIS A 1 94 ? 5.285 7.940 12.222 1.00 80.62 94 HIS A O 1
ATOM 728 N N . HIS A 1 95 ? 3.262 7.919 11.254 1.00 84.31 95 HIS A N 1
ATOM 729 C CA . HIS A 1 95 ? 3.702 7.164 10.079 1.00 84.31 95 HIS A CA 1
ATOM 730 C C . HIS A 1 95 ? 3.054 7.643 8.790 1.00 84.31 95 HIS A C 1
ATOM 732 O O . HIS A 1 95 ? 1.886 8.026 8.793 1.00 84.31 95 HIS A O 1
ATOM 738 N N . THR A 1 96 ? 3.796 7.509 7.700 1.00 88.06 96 THR A N 1
ATOM 739 C CA . THR A 1 96 ? 3.306 7.578 6.324 1.00 88.06 96 THR A CA 1
ATOM 740 C C . THR A 1 96 ? 3.353 6.171 5.734 1.00 88.06 96 THR A C 1
ATOM 742 O O . THR A 1 96 ? 4.325 5.437 5.934 1.00 88.06 96 THR A O 1
ATOM 745 N N . TYR A 1 97 ? 2.289 5.777 5.041 1.00 92.06 97 TYR A N 1
ATOM 746 C CA . TYR A 1 97 ? 2.147 4.474 4.405 1.00 92.06 97 TYR A CA 1
ATOM 747 C C . TYR A 1 97 ? 2.050 4.653 2.892 1.00 92.06 97 TYR A C 1
ATOM 749 O O . TYR A 1 97 ? 1.172 5.362 2.399 1.00 92.06 97 TYR A O 1
ATOM 757 N N . LEU A 1 98 ? 2.944 3.986 2.165 1.00 93.75 98 LEU A N 1
ATOM 758 C CA . LEU A 1 98 ? 2.928 3.910 0.706 1.00 93.75 98 LEU A CA 1
ATOM 759 C C . LEU A 1 98 ? 2.350 2.556 0.307 1.00 93.75 98 LEU A C 1
ATOM 761 O O . LEU A 1 98 ? 2.927 1.523 0.656 1.00 93.75 98 LEU A O 1
ATOM 765 N N . VAL A 1 99 ? 1.228 2.556 -0.408 1.00 96.00 99 VAL A N 1
ATOM 766 C CA . VAL A 1 99 ? 0.633 1.344 -0.977 1.00 96.00 99 VAL A CA 1
ATOM 767 C C . VAL A 1 99 ? 1.126 1.207 -2.406 1.00 96.00 99 VAL A C 1
ATOM 769 O O . VAL A 1 99 ? 0.833 2.050 -3.252 1.00 96.00 99 VAL A O 1
ATOM 772 N N . ILE A 1 100 ? 1.865 0.141 -2.680 1.00 95.31 100 ILE A N 1
ATOM 773 C CA . ILE A 1 100 ? 2.491 -0.107 -3.976 1.00 95.31 100 ILE A CA 1
ATOM 774 C C . ILE A 1 100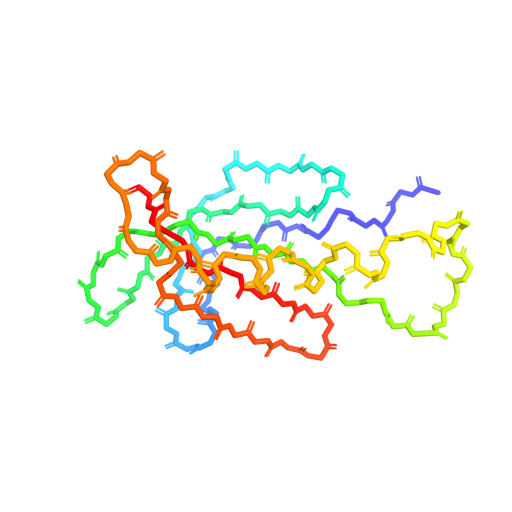 ? 2.053 -1.457 -4.544 1.00 95.31 100 ILE A C 1
ATOM 776 O O . ILE A 1 100 ? 1.594 -2.350 -3.824 1.00 95.31 100 ILE A O 1
ATOM 780 N N . GLU A 1 101 ? 2.187 -1.580 -5.858 1.00 95.50 101 GLU A N 1
ATOM 781 C CA . GLU A 1 101 ? 1.987 -2.828 -6.595 1.00 95.50 101 GLU A CA 1
ATOM 782 C C . GLU A 1 101 ? 2.852 -3.973 -6.030 1.00 95.50 101 GLU A C 1
ATOM 784 O O . GLU A 1 101 ? 3.997 -3.746 -5.624 1.00 95.50 101 GLU A O 1
ATOM 789 N N . PHE A 1 102 ? 2.286 -5.186 -5.984 1.00 93.44 102 PHE A N 1
ATOM 790 C CA . PHE A 1 102 ? 2.953 -6.418 -5.552 1.00 93.44 102 PHE A CA 1
ATOM 791 C C . PHE A 1 102 ? 2.961 -7.462 -6.667 1.00 93.44 102 PHE A C 1
ATOM 793 O O . PHE A 1 102 ? 1.889 -7.654 -7.284 1.00 93.44 102 PHE A O 1
#

Organism: Aureobasidium melanogenum (NCBI:txid46634)

Sequence (102 aa):
MDSMRKQFDQDLLLDGRYQTLSPLNHGSFGMVFLAKNVKTDATVAIKCIIKSSGSETCPTAIAVDDRSEELEIHSHLGSHPNIVSLLDTFETEHHTYLVIEF

Secondary structure (DSSP, 8-state):
---------TT-EETTTEEEEEEEEEETTEEEEEEEETTT--EEEEEEEE---S-S--S-TTTTTHHHHHHHHHHHH--BTTBPPEEEEEE-SSEEEEEEE-

Foldseek 3Di:
DDPDPPDDDAQDQDPVFWGFHAWDDQDPFFTKTWTAGPVPRDIWIKGKGWAPPPDDDDPPPVNNVVVVVVVVVLVVVADDPPDWHFDDWDDDPTIIMTITHD

pLDDT: mean 80.27, std 19.72, range [32.97, 98.06]

InterPro domains:
  IPR000719 Protein kinase domain [PF00069] (18-102)
  IPR000719 Protein kinase domain [PS50011] (18-102)
  IPR011009 Protein kinase-like domain superfamily [SSF56112] (8-102)
  IPR045269 Serine/threonine-protein kinase Atg1-like [PTHR24348] (16-102)